Protein AF-A0A7X8WSV0-F1 (afdb_monomer)

Structure (mmCIF, N/CA/C/O backbone):
data_AF-A0A7X8WSV0-F1
#
_entry.id   AF-A0A7X8WSV0-F1
#
loop_
_atom_site.group_PDB
_atom_site.id
_atom_site.type_symbol
_atom_site.label_atom_id
_atom_site.label_alt_id
_atom_site.label_comp_id
_atom_site.label_asym_id
_atom_site.label_entity_id
_atom_site.label_seq_id
_atom_site.pdbx_PDB_ins_code
_atom_site.Cartn_x
_atom_site.Cartn_y
_atom_site.Cartn_z
_atom_site.occupancy
_atom_site.B_iso_or_equiv
_atom_site.auth_seq_id
_atom_site.auth_comp_id
_atom_site.auth_asym_id
_atom_site.auth_atom_id
_atom_site.pdbx_PDB_model_num
ATOM 1 N N . GLY A 1 1 ? -7.650 5.169 16.839 1.00 85.19 1 GLY A N 1
ATOM 2 C CA . GLY A 1 1 ? -6.745 4.079 16.419 1.00 85.19 1 GLY A CA 1
ATOM 3 C C . GLY A 1 1 ? -6.387 4.235 14.953 1.00 85.19 1 GLY A C 1
ATOM 4 O O . GLY A 1 1 ? -6.940 5.122 14.312 1.00 85.19 1 GLY A O 1
ATOM 5 N N . ILE A 1 2 ? -5.478 3.398 14.442 1.00 90.62 2 ILE A N 1
ATOM 6 C CA . ILE A 1 2 ? -5.101 3.361 13.016 1.00 90.62 2 ILE A CA 1
ATOM 7 C C . ILE A 1 2 ? -6.316 2.943 12.173 1.00 90.62 2 ILE A C 1
ATOM 9 O O . ILE A 1 2 ? -7.047 2.040 12.569 1.00 90.62 2 ILE A O 1
ATOM 13 N N . LYS A 1 3 ? -6.530 3.616 11.036 1.00 95.69 3 LYS A N 1
ATOM 14 C CA . LYS A 1 3 ? -7.650 3.375 10.102 1.00 95.69 3 LYS A CA 1
ATOM 15 C C . LYS A 1 3 ? -7.209 2.967 8.699 1.00 95.69 3 LYS A C 1
ATOM 17 O O . LYS A 1 3 ? -8.023 2.492 7.916 1.00 95.69 3 LYS A O 1
ATOM 22 N N . ALA A 1 4 ? -5.930 3.148 8.388 1.00 96.62 4 ALA A N 1
ATOM 23 C CA . ALA A 1 4 ? -5.363 2.771 7.109 1.00 96.62 4 ALA A CA 1
ATOM 24 C C . ALA A 1 4 ? -3.928 2.275 7.291 1.00 96.62 4 ALA A C 1
ATOM 26 O O . ALA A 1 4 ? -3.180 2.820 8.106 1.00 96.62 4 ALA A O 1
ATOM 27 N N . ILE A 1 5 ? -3.554 1.256 6.525 1.00 96.56 5 ILE A N 1
ATOM 28 C CA . ILE A 1 5 ? -2.204 0.704 6.474 1.00 96.56 5 ILE A CA 1
ATOM 29 C C . ILE A 1 5 ? -1.765 0.653 5.019 1.00 96.56 5 ILE A C 1
ATOM 31 O O . ILE A 1 5 ? -2.447 0.076 4.173 1.00 96.56 5 ILE A O 1
ATOM 35 N N . TRP A 1 6 ? -0.594 1.218 4.751 1.00 97.12 6 TRP A N 1
ATOM 36 C CA . TRP A 1 6 ? 0.093 1.041 3.483 1.00 97.12 6 TRP A CA 1
ATOM 37 C C . TRP A 1 6 ? 1.147 -0.057 3.635 1.00 97.12 6 TRP A C 1
ATOM 39 O O . TRP A 1 6 ? 2.148 0.111 4.333 1.00 97.12 6 TRP A O 1
ATOM 49 N N . ASN A 1 7 ? 0.876 -1.219 3.053 1.00 95.81 7 ASN A N 1
ATOM 50 C CA . ASN A 1 7 ? 1.665 -2.425 3.214 1.00 95.81 7 ASN A CA 1
ATOM 51 C C . ASN A 1 7 ? 2.684 -2.581 2.082 1.00 95.81 7 ASN A C 1
ATOM 53 O O . ASN A 1 7 ? 2.347 -2.980 0.971 1.00 95.81 7 ASN A O 1
ATOM 57 N N . PHE A 1 8 ? 3.949 -2.328 2.409 1.00 93.88 8 PHE A N 1
ATOM 58 C CA . PHE A 1 8 ? 5.099 -2.618 1.548 1.00 93.88 8 PHE A CA 1
ATOM 59 C C . PHE A 1 8 ? 5.725 -3.993 1.810 1.00 93.88 8 PHE A C 1
ATOM 61 O O . PHE A 1 8 ? 6.682 -4.376 1.140 1.00 93.88 8 PHE A O 1
ATOM 68 N N . SER A 1 9 ? 5.236 -4.720 2.816 1.00 92.56 9 SER A N 1
ATOM 69 C CA . SER A 1 9 ? 5.771 -6.031 3.176 1.00 92.56 9 SER A CA 1
ATOM 70 C C . SER A 1 9 ? 5.079 -7.135 2.370 1.00 92.56 9 SER A C 1
ATOM 72 O O . SER A 1 9 ? 3.876 -7.046 2.122 1.00 92.56 9 SER A O 1
ATOM 74 N N . PRO A 1 10 ? 5.777 -8.234 2.026 1.00 89.12 10 PRO A N 1
ATOM 75 C CA . PRO A 1 10 ? 5.185 -9.390 1.352 1.00 89.12 10 PRO A CA 1
ATOM 76 C C . PRO A 1 10 ? 4.416 -10.287 2.343 1.00 89.12 10 PRO A C 1
ATOM 78 O O . PRO A 1 10 ? 4.576 -11.505 2.354 1.00 89.12 10 PRO A O 1
ATOM 81 N N . THR A 1 11 ? 3.600 -9.682 3.207 1.00 93.69 11 THR A N 1
ATOM 82 C CA . THR A 1 11 ? 2.874 -10.366 4.282 1.00 93.69 11 THR A CA 1
ATOM 83 C C . THR A 1 11 ? 1.402 -10.004 4.223 1.00 93.69 11 THR A C 1
ATOM 85 O O . THR A 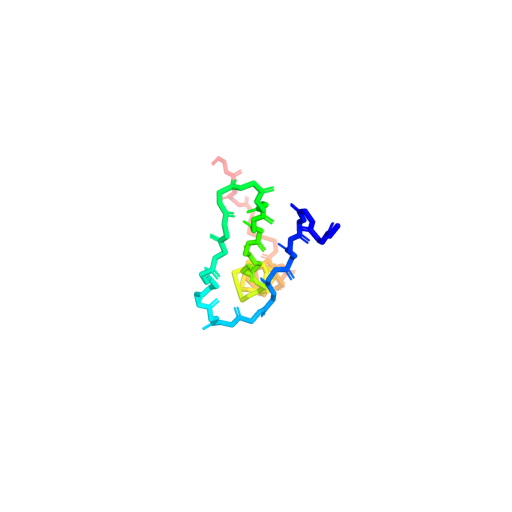1 11 ? 1.047 -8.834 4.101 1.00 93.69 11 THR A O 1
ATOM 88 N N . ILE A 1 12 ? 0.538 -11.009 4.365 1.00 93.19 12 ILE A N 1
ATOM 89 C CA . ILE A 1 12 ? -0.905 -10.806 4.488 1.00 93.19 12 ILE A CA 1
ATOM 90 C C . ILE A 1 12 ? -1.205 -10.308 5.902 1.00 93.19 12 ILE A C 1
ATOM 92 O O . ILE A 1 12 ? -0.981 -11.020 6.883 1.00 93.19 12 ILE A O 1
ATOM 96 N N . LEU A 1 13 ? -1.733 -9.092 6.002 1.00 95.31 13 LEU A N 1
ATOM 97 C CA . LEU A 1 13 ? -2.164 -8.516 7.270 1.00 95.31 13 LEU A CA 1
ATOM 98 C C . LEU A 1 13 ? -3.604 -8.938 7.571 1.00 95.31 13 LEU A C 1
ATOM 100 O O . LEU A 1 13 ? -4.489 -8.799 6.730 1.00 95.31 13 LEU A O 1
ATOM 104 N N . ARG A 1 14 ? -3.841 -9.432 8.789 1.00 96.19 14 ARG A N 1
ATOM 105 C CA . ARG A 1 14 ? -5.192 -9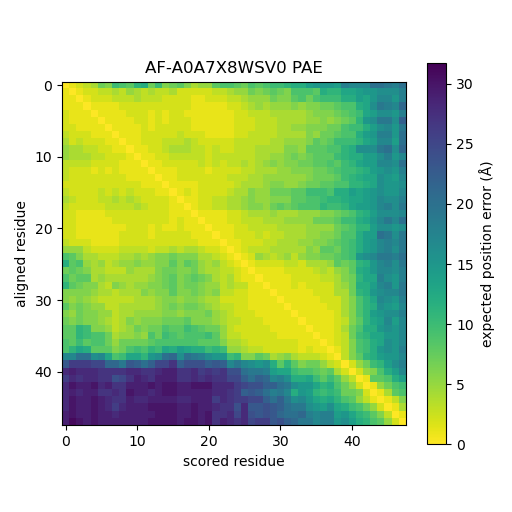.631 9.326 1.00 96.19 14 ARG A CA 1
ATOM 106 C C . ARG A 1 14 ? -5.553 -8.401 10.138 1.00 96.19 14 ARG A C 1
ATOM 108 O O . ARG A 1 14 ? -4.957 -8.168 11.187 1.00 96.19 14 ARG A O 1
ATOM 115 N N . VAL A 1 15 ? -6.499 -7.621 9.638 1.00 95.50 15 VAL A N 1
ATOM 116 C CA . VAL A 1 15 ? -6.975 -6.406 10.297 1.00 95.50 15 VAL A CA 1
ATOM 117 C C . VAL A 1 15 ? -8.498 -6.434 10.408 1.00 95.50 15 VAL A C 1
ATOM 119 O O . VAL A 1 15 ? -9.136 -7.151 9.638 1.00 95.50 15 VAL A O 1
ATOM 122 N N . PRO A 1 16 ? -9.081 -5.689 11.359 1.00 96.06 16 PRO A N 1
ATOM 123 C CA . PRO A 1 16 ? -10.522 -5.464 11.408 1.00 96.06 16 PRO A CA 1
ATOM 124 C C . PRO A 1 16 ? -11.055 -4.779 10.139 1.00 96.06 16 PRO A C 1
ATOM 126 O O . PRO A 1 16 ? -10.329 -4.023 9.494 1.00 96.06 16 PRO A O 1
ATOM 129 N N . ASP A 1 17 ? -12.336 -4.988 9.830 1.00 94.38 17 ASP A N 1
ATOM 130 C CA . ASP A 1 17 ? -12.979 -4.501 8.596 1.00 94.38 17 ASP A CA 1
ATOM 131 C C . ASP A 1 17 ? -12.997 -2.969 8.459 1.00 94.38 17 ASP A C 1
ATOM 133 O O . ASP A 1 17 ? -13.098 -2.435 7.356 1.00 94.38 17 ASP A O 1
ATOM 137 N N . ASP A 1 18 ? -12.889 -2.237 9.572 1.00 96.19 18 ASP A N 1
ATOM 138 C CA . ASP A 1 18 ? -12.839 -0.774 9.584 1.00 96.19 18 ASP A CA 1
ATOM 139 C C . ASP A 1 18 ? -11.440 -0.206 9.280 1.00 96.19 18 ASP A C 1
ATOM 141 O O . ASP A 1 18 ? -11.249 1.015 9.320 1.00 96.19 18 ASP A O 1
ATOM 145 N N . VAL A 1 19 ? -10.464 -1.075 8.988 1.00 97.06 19 VAL A N 1
ATOM 146 C CA . VAL A 1 19 ? -9.092 -0.709 8.631 1.00 97.06 19 VAL A CA 1
ATOM 147 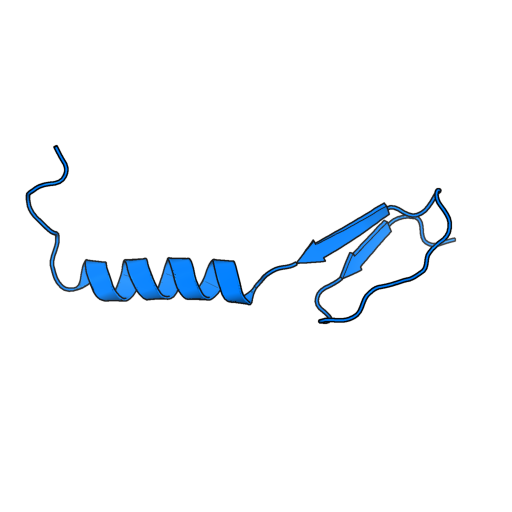C C . VAL A 1 19 ? -8.823 -1.039 7.170 1.00 97.06 19 VAL A C 1
ATOM 149 O O . VAL A 1 19 ? -8.786 -2.194 6.752 1.00 97.06 19 VAL A O 1
ATOM 152 N N . ILE A 1 20 ? -8.549 0.000 6.389 1.00 96.75 20 ILE A N 1
ATOM 153 C CA . ILE A 1 20 ? -8.217 -0.136 4.973 1.00 96.75 20 ILE A CA 1
ATOM 154 C C . ILE A 1 20 ? -6.749 -0.554 4.847 1.00 96.75 20 ILE A C 1
ATOM 156 O O . ILE A 1 20 ? -5.865 0.112 5.383 1.00 96.75 20 ILE A O 1
ATOM 160 N N . VAL A 1 21 ? -6.466 -1.625 4.109 1.00 96.56 21 VAL A N 1
ATOM 161 C CA . VAL A 1 21 ? -5.090 -2.034 3.790 1.00 96.56 21 VAL A CA 1
ATOM 162 C C . VAL A 1 21 ? -4.866 -1.864 2.304 1.00 96.56 21 VAL A C 1
ATOM 164 O O . VAL A 1 21 ? -5.577 -2.473 1.507 1.00 96.56 21 VAL A O 1
ATOM 167 N N . GLN A 1 22 ? -3.856 -1.076 1.942 1.00 95.25 22 GLN A N 1
ATOM 168 C CA . GLN A 1 22 ? -3.375 -1.022 0.572 1.00 95.25 22 GLN A CA 1
ATOM 169 C C . GLN A 1 22 ? -2.042 -1.761 0.445 1.00 95.25 22 GLN A C 1
ATOM 171 O O . GLN A 1 22 ? -1.124 -1.475 1.206 1.00 95.25 22 GLN A O 1
ATOM 176 N N . ASN A 1 23 ? -1.943 -2.714 -0.483 1.00 94.50 23 ASN A N 1
ATOM 177 C CA . ASN A 1 23 ? -0.742 -3.523 -0.699 1.00 94.50 23 ASN A CA 1
ATOM 178 C C . ASN A 1 23 ? 0.041 -3.029 -1.909 1.00 94.50 23 ASN A C 1
ATOM 180 O O . ASN A 1 23 ? -0.481 -3.017 -3.024 1.00 94.50 23 ASN A O 1
ATOM 184 N N . GLU A 1 24 ? 1.322 -2.747 -1.700 1.00 92.44 24 GLU A N 1
ATOM 185 C CA . GLU A 1 24 ? 2.152 -2.151 -2.733 1.00 92.44 24 GLU A CA 1
ATOM 186 C C . GLU A 1 24 ? 3.018 -3.176 -3.454 1.00 92.44 24 GLU A C 1
ATOM 188 O O . GLU A 1 24 ? 3.905 -3.808 -2.880 1.00 92.44 24 GLU A O 1
ATOM 193 N N . ASN A 1 25 ? 2.786 -3.316 -4.761 1.00 86.19 25 ASN A N 1
ATOM 194 C CA . ASN A 1 25 ? 3.575 -4.185 -5.627 1.00 86.19 25 ASN A CA 1
ATOM 195 C C . ASN A 1 25 ? 4.694 -3.399 -6.323 1.00 86.19 25 ASN A C 1
ATOM 197 O O . ASN A 1 25 ? 4.650 -3.121 -7.524 1.00 86.19 25 ASN A O 1
ATOM 201 N N . LEU A 1 26 ? 5.727 -3.054 -5.553 1.00 85.44 26 LEU A N 1
ATOM 202 C CA . LEU A 1 26 ? 6.905 -2.354 -6.071 1.00 85.44 26 LEU A CA 1
ATOM 203 C C . LEU A 1 26 ? 7.660 -3.164 -7.134 1.00 85.44 26 LEU A C 1
ATOM 205 O O . LEU A 1 26 ? 8.216 -2.585 -8.067 1.00 85.44 26 LEU A O 1
ATOM 209 N N . ALA A 1 27 ? 7.657 -4.496 -7.026 1.00 86.06 27 ALA A N 1
ATOM 210 C CA . ALA A 1 27 ? 8.317 -5.370 -7.991 1.00 86.06 27 ALA A CA 1
ATOM 211 C C . ALA A 1 27 ? 7.711 -5.223 -9.394 1.00 86.06 27 ALA A C 1
ATOM 213 O O . ALA A 1 27 ? 8.451 -5.138 -10.373 1.00 86.06 27 ALA A O 1
ATOM 214 N N . ALA A 1 28 ? 6.382 -5.122 -9.497 1.00 86.31 28 ALA A N 1
ATOM 215 C CA . ALA A 1 28 ? 5.703 -4.884 -10.766 1.00 86.31 28 ALA A CA 1
ATOM 216 C C . 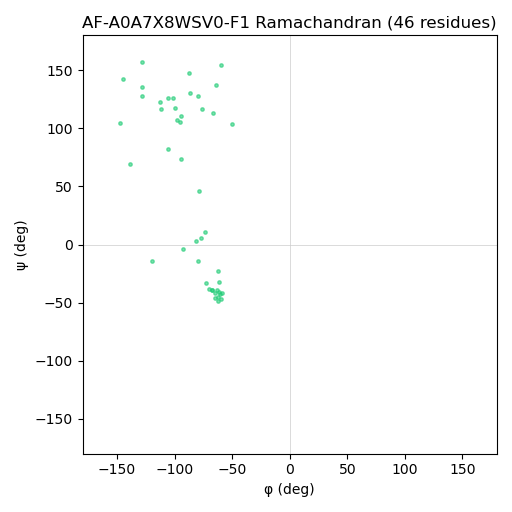ALA A 1 28 ? 6.056 -3.510 -11.358 1.00 86.31 28 ALA A C 1
ATOM 218 O O . ALA A 1 28 ? 6.410 -3.426 -12.535 1.00 86.31 28 ALA A O 1
ATOM 219 N N . SER A 1 29 ? 6.030 -2.451 -10.543 1.00 85.94 29 SER A N 1
ATOM 220 C CA . SER A 1 29 ? 6.381 -1.092 -10.981 1.00 85.94 29 SER A CA 1
ATOM 221 C C . SER A 1 29 ? 7.825 -1.009 -11.487 1.00 85.94 29 SER A C 1
ATOM 223 O O . SER A 1 29 ? 8.087 -0.425 -12.540 1.00 85.94 29 SER A O 1
ATOM 225 N N . LEU A 1 30 ? 8.764 -1.657 -10.790 1.00 89.19 30 LEU A N 1
ATOM 226 C CA . LEU A 1 30 ? 10.166 -1.735 -11.202 1.00 89.19 30 LEU A CA 1
ATOM 227 C C . LEU A 1 30 ? 10.370 -2.612 -12.438 1.00 89.19 30 LEU A C 1
ATOM 229 O O . LEU A 1 30 ? 11.178 -2.261 -13.292 1.00 89.19 30 LEU A O 1
ATOM 233 N N . ALA A 1 31 ? 9.652 -3.727 -12.572 1.00 90.56 31 ALA A N 1
ATOM 234 C CA . ALA A 1 31 ? 9.731 -4.579 -13.755 1.00 90.56 31 ALA A CA 1
ATOM 235 C C . ALA A 1 31 ? 9.219 -3.852 -15.008 1.00 90.56 31 ALA A C 1
ATOM 237 O O . ALA A 1 31 ? 9.857 -3.917 -16.061 1.00 90.56 31 ALA A O 1
ATOM 238 N N . LEU A 1 32 ? 8.114 -3.109 -14.883 1.00 90.00 32 LEU A N 1
ATOM 239 C CA . LEU A 1 32 ? 7.580 -2.269 -15.954 1.00 90.00 32 LEU A CA 1
ATOM 240 C C . LEU A 1 32 ? 8.576 -1.172 -16.342 1.00 90.00 32 LEU A C 1
ATOM 242 O O . LEU A 1 32 ? 8.892 -1.015 -17.520 1.00 90.00 32 LEU A O 1
ATOM 246 N N . LEU A 1 33 ? 9.124 -0.462 -15.353 1.00 88.56 33 LEU A N 1
ATOM 247 C CA . LEU A 1 33 ? 10.149 0.551 -15.584 1.00 88.56 33 LEU A CA 1
ATOM 248 C C . LEU A 1 33 ? 11.398 -0.051 -16.241 1.00 88.56 33 LEU A C 1
ATOM 250 O O . LEU A 1 33 ? 11.892 0.473 -17.233 1.00 88.56 33 LEU A O 1
ATOM 254 N N . SER A 1 34 ? 11.882 -1.184 -15.733 1.00 91.94 34 SER A N 1
ATOM 255 C CA . SER A 1 34 ? 13.028 -1.907 -16.283 1.00 91.94 34 SER A CA 1
ATOM 256 C C . SER A 1 34 ? 12.785 -2.313 -17.735 1.00 91.94 34 SER A C 1
ATOM 258 O O . SER A 1 34 ? 13.677 -2.158 -18.565 1.00 91.94 34 SER A O 1
ATOM 260 N N . ARG A 1 35 ? 11.576 -2.777 -18.075 1.00 90.31 35 ARG A N 1
ATOM 261 C CA . ARG A 1 35 ? 11.186 -3.073 -19.458 1.00 90.31 35 ARG A CA 1
ATOM 262 C C . ARG A 1 35 ? 11.213 -1.820 -20.328 1.00 90.31 35 ARG A C 1
ATOM 264 O O . ARG A 1 35 ? 11.756 -1.894 -21.422 1.00 90.31 35 ARG A O 1
ATOM 271 N N . HIS A 1 36 ? 10.675 -0.691 -19.867 1.00 89.69 36 HIS A N 1
ATOM 272 C CA . HIS A 1 36 ? 10.717 0.562 -20.628 1.00 89.69 36 HIS A CA 1
ATOM 273 C C . HIS A 1 36 ? 12.146 1.053 -20.855 1.00 89.69 36 HIS A C 1
ATOM 275 O O . HIS A 1 36 ? 12.465 1.483 -21.955 1.00 89.69 36 HIS A O 1
ATOM 281 N N . LEU A 1 37 ? 13.025 0.928 -19.859 1.00 91.25 37 LEU A N 1
ATOM 282 C CA . LEU A 1 37 ? 14.439 1.283 -20.000 1.00 91.25 37 LEU A CA 1
ATOM 283 C C . LEU A 1 37 ? 15.176 0.340 -20.961 1.00 91.25 37 LEU A C 1
ATOM 285 O O . LEU A 1 37 ? 15.984 0.793 -21.764 1.00 91.25 37 LEU A O 1
ATOM 289 N N . LYS A 1 38 ? 14.869 -0.963 -20.922 1.00 87.00 38 LYS A N 1
ATOM 290 C CA . LYS A 1 38 ? 15.422 -1.959 -21.855 1.00 87.00 38 LYS A CA 1
ATOM 291 C C . LYS A 1 38 ? 14.918 -1.757 -23.286 1.00 87.00 38 LYS A C 1
ATOM 293 O O . LYS A 1 38 ? 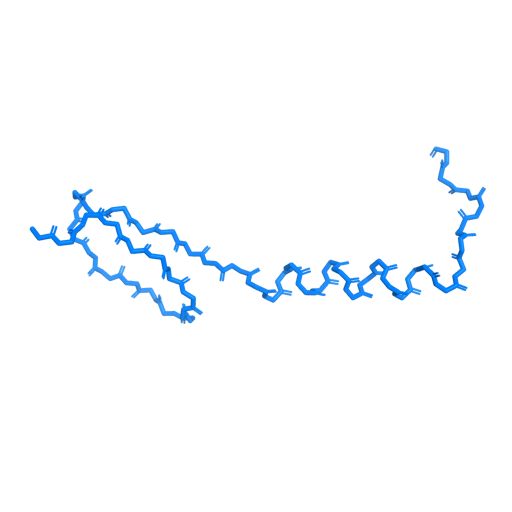15.693 -1.911 -24.220 1.00 87.00 38 LYS A O 1
ATOM 298 N N . ALA A 1 39 ? 13.645 -1.402 -23.451 1.00 80.44 39 ALA A N 1
ATOM 299 C CA . ALA A 1 39 ? 13.057 -1.073 -24.746 1.00 80.44 39 ALA A CA 1
ATOM 300 C C . ALA A 1 39 ? 13.552 0.292 -25.262 1.00 80.44 3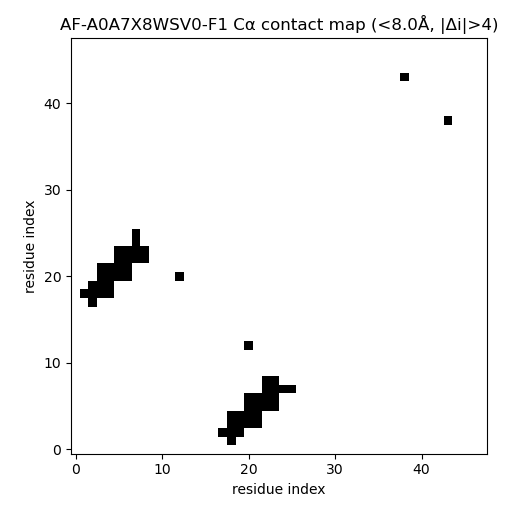9 ALA A C 1
ATOM 302 O O . ALA A 1 39 ? 13.773 0.458 -26.448 1.00 80.44 39 ALA A O 1
ATOM 303 N N . GLY A 1 40 ? 13.810 1.255 -24.376 1.00 65.25 40 GLY A N 1
ATOM 304 C CA . GLY A 1 40 ? 14.238 2.618 -24.703 1.00 65.25 40 GLY A CA 1
ATOM 305 C C . GLY A 1 40 ? 15.710 2.796 -25.097 1.00 65.25 40 GLY A C 1
ATOM 306 O O . GLY A 1 40 ? 16.132 3.930 -25.295 1.00 65.25 40 GLY A O 1
ATOM 307 N N . GLY A 1 41 ? 16.491 1.718 -25.240 1.00 55.84 41 GLY A N 1
ATOM 308 C CA . GLY A 1 41 ? 17.781 1.753 -25.950 1.00 55.84 41 GLY A CA 1
ATOM 309 C C . GLY A 1 41 ? 17.637 1.704 -27.479 1.00 55.84 41 GLY A C 1
ATOM 310 O O . GLY A 1 41 ? 18.585 2.008 -28.199 1.00 55.84 41 GLY A O 1
ATOM 311 N N . HIS A 1 42 ? 16.449 1.354 -27.981 1.00 57.88 42 HIS A N 1
ATOM 312 C CA . HIS A 1 42 ? 16.074 1.452 -29.386 1.00 57.88 42 HIS A CA 1
ATOM 313 C C . HIS A 1 42 ? 14.579 1.766 -29.458 1.00 57.88 42 HIS A C 1
ATOM 315 O O . HIS A 1 42 ? 13.745 0.905 -29.205 1.00 57.88 42 HIS A O 1
ATOM 321 N N . ILE A 1 43 ? 14.243 3.016 -29.776 1.00 57.62 43 ILE A N 1
ATOM 322 C CA . ILE A 1 43 ? 12.892 3.402 -30.193 1.00 57.62 43 ILE A CA 1
ATOM 323 C C . ILE A 1 43 ? 12.430 2.460 -31.310 1.00 57.62 43 ILE A C 1
ATOM 325 O O . ILE A 1 43 ? 12.882 2.579 -32.443 1.00 57.62 43 ILE A O 1
ATOM 329 N N . ASP A 1 44 ? 11.563 1.508 -30.980 1.00 58.44 44 ASP A N 1
ATOM 330 C CA . ASP A 1 44 ? 11.006 0.579 -31.956 1.00 58.44 44 ASP A CA 1
ATOM 331 C C . ASP A 1 44 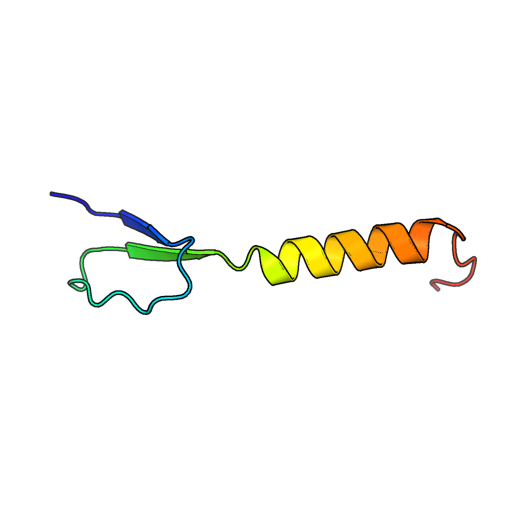? 10.119 1.389 -32.929 1.00 58.44 44 ASP A C 1
ATOM 333 O O . ASP A 1 44 ? 9.110 1.953 -32.487 1.00 58.44 44 ASP A O 1
ATOM 337 N N . PRO A 1 45 ? 10.459 1.532 -34.231 1.00 55.25 45 PRO A N 1
ATOM 338 C CA . PRO A 1 45 ? 9.762 2.453 -35.136 1.00 55.25 45 PRO A CA 1
ATOM 339 C C . PRO A 1 45 ? 8.360 1.988 -35.564 1.00 55.25 45 PRO A C 1
ATOM 341 O O . PRO A 1 45 ? 7.798 2.545 -36.505 1.00 55.25 45 PRO A O 1
ATOM 344 N N . GLN A 1 46 ? 7.796 0.946 -34.949 1.00 59.53 46 GLN A N 1
ATOM 345 C CA . GLN A 1 46 ? 6.544 0.323 -35.384 1.00 59.53 46 GLN A CA 1
ATOM 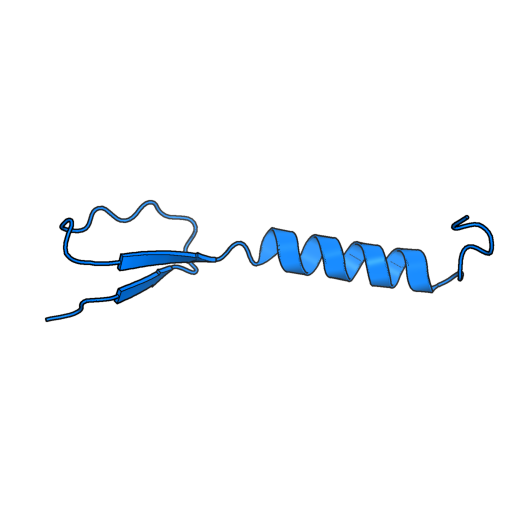346 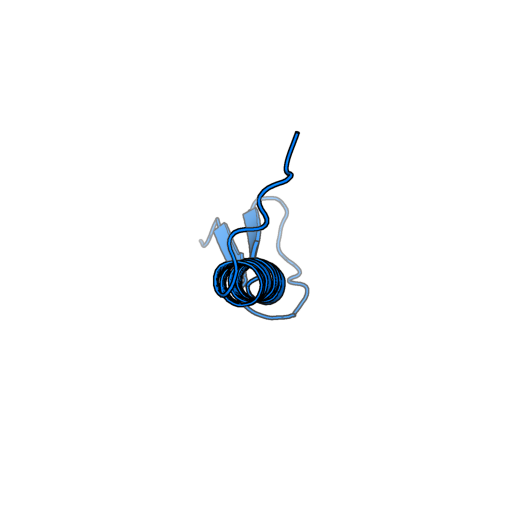C C . GLN A 1 46 ? 5.653 -0.040 -34.188 1.00 59.53 46 GLN A C 1
ATOM 348 O O . GLN A 1 46 ? 5.406 -1.204 -33.900 1.00 59.53 46 GLN A O 1
ATOM 353 N N . SER A 1 47 ? 5.120 0.972 -33.504 1.00 45.06 47 SER A N 1
ATOM 354 C CA . SER A 1 47 ? 3.864 0.831 -32.760 1.00 45.06 47 SER A CA 1
ATOM 355 C C . SER A 1 47 ? 2.782 1.564 -33.546 1.00 45.06 47 SER A C 1
ATOM 357 O O . SER A 1 47 ? 2.496 2.733 -33.281 1.00 45.06 47 SER A O 1
ATOM 359 N N . LYS A 1 48 ? 2.243 0.877 -34.554 1.00 43.66 48 LYS A N 1
ATOM 360 C CA . LYS A 1 48 ? 0.960 1.211 -35.170 1.00 43.66 48 LYS A CA 1
ATOM 361 C C . LYS A 1 48 ? -0.170 0.565 -34.374 1.00 43.66 48 LYS A C 1
ATOM 363 O O . LYS A 1 48 ? 0.063 -0.552 -33.861 1.00 43.66 48 LYS A O 1
#

Nearest PDB structures (foldseek):
  2dt5-assembly1_B  TM=6.522E-01  e=4.286E-03  Thermus thermophilus HB8
  1xcb-assembly1_A  TM=7.210E-01  e=4.290E-02  Thermus aquaticus
  2vt2-assembly1_B  TM=6.810E-01  e=6.083E-02  Bacillus subtilis
  6lot-assembly1_A  TM=5.435E-01  e=4.610E+00  Homo sapiens
  6ufo-assembly1_A  TM=3.062E-01  e=4.299E+00  Danio rerio

Solvent-accessible surface area (backbone atoms only — not comparable to full-atom values): 3265 Å² total; per-residue (Å²): 130,88,48,69,45,81,37,77,61,103,64,90,81,88,71,61,92,80,39,49,74,46,77,57,64,60,66,58,57,49,50,52,50,51,48,53,59,66,47,64,79,51,80,72,94,76,85,125

Foldseek 3Di:
DAQEAEAADPDDDDDDPSHHYDYDDVVVVVVVVVVCVVCVVDPPPDPD

Sequence (48 aa):
GIKAIWNFSPTILRVPDDVIVQNENLAASLALLSRHLKAGGHIDPQSK

pLDDT: mean 85.08, std 15.03, range [43.66, 97.12]

Mean predicted aligned error: 8.58 Å

Radius of gyration: 17.86 Å; Cα contacts (8 Å, |Δi|>4): 28; chains: 1; bounding box: 31×15×52 Å

Secondary structure (DSSP, 8-state):
---EEEE-SSS-----TTSEEEE--HHHHHHHHHHHHHHTTS--S---